Protein AF-A0A5J4T9M2-F1 (afdb_monomer_lite)

Structure (mmCIF, N/CA/C/O backbone):
data_AF-A0A5J4T9M2-F1
#
_entry.id   AF-A0A5J4T9M2-F1
#
loop_
_atom_site.group_PDB
_atom_site.id
_atom_site.type_symbol
_atom_site.label_atom_id
_atom_site.label_alt_id
_atom_site.label_comp_id
_atom_site.label_asym_id
_atom_site.label_entity_id
_atom_site.label_seq_id
_atom_site.pdbx_PDB_ins_code
_atom_site.Cartn_x
_atom_site.Cartn_y
_atom_site.Cartn_z
_atom_site.occupancy
_atom_site.B_iso_or_equiv
_atom_site.auth_seq_id
_atom_site.auth_comp_id
_atom_site.auth_asym_id
_atom_site.auth_atom_id
_atom_site.pdbx_PDB_model_num
ATOM 1 N N . MET A 1 1 ? 0.177 -10.899 11.273 1.00 76.19 1 MET A N 1
ATOM 2 C CA . MET A 1 1 ? -1.171 -10.562 10.767 1.00 76.19 1 MET A CA 1
ATOM 3 C C . MET A 1 1 ? -1.788 -11.840 10.230 1.00 76.19 1 MET A C 1
ATOM 5 O O . MET A 1 1 ? -1.087 -12.544 9.519 1.00 76.19 1 MET A O 1
ATOM 9 N N . ASN A 1 2 ? -3.030 -12.164 10.594 1.00 79.25 2 ASN A N 1
ATOM 10 C CA . ASN A 1 2 ? -3.758 -13.294 10.009 1.00 79.25 2 ASN A CA 1
ATOM 11 C C . ASN A 1 2 ? -4.946 -12.730 9.223 1.00 79.25 2 ASN A C 1
ATOM 13 O O . ASN A 1 2 ? -6.031 -12.558 9.770 1.00 79.25 2 ASN A O 1
ATOM 17 N N . LEU A 1 3 ? -4.679 -12.315 7.987 1.00 84.44 3 LEU A N 1
ATOM 18 C CA . LEU A 1 3 ? -5.635 -11.656 7.102 1.00 84.44 3 LEU A CA 1
ATOM 19 C C . LEU A 1 3 ? -5.671 -12.402 5.771 1.00 84.44 3 LEU A C 1
ATOM 21 O O . LEU A 1 3 ? -4.636 -12.875 5.309 1.00 84.44 3 LEU A O 1
ATOM 25 N N . ASN A 1 4 ? -6.849 -12.457 5.153 1.00 92.38 4 ASN A N 1
ATOM 26 C CA . ASN A 1 4 ? -7.067 -13.092 3.856 1.00 92.38 4 ASN A CA 1
ATOM 27 C C . ASN A 1 4 ? -7.465 -12.015 2.839 1.00 92.38 4 ASN A C 1
ATOM 29 O O . ASN A 1 4 ? -8.663 -11.768 2.668 1.00 92.38 4 ASN A O 1
ATOM 33 N N . PRO A 1 5 ? -6.496 -11.318 2.214 1.00 95.44 5 PRO A N 1
ATOM 34 C CA . PRO A 1 5 ? -6.818 -10.331 1.201 1.00 95.44 5 PRO A CA 1
ATOM 35 C C . PRO A 1 5 ? -7.506 -11.011 0.013 1.00 95.44 5 PRO A C 1
ATOM 37 O O . PRO A 1 5 ? -7.192 -12.138 -0.367 1.00 95.44 5 PRO A O 1
ATOM 40 N N . THR A 1 6 ? -8.485 -10.319 -0.548 1.00 96.75 6 THR A N 1
ATOM 41 C CA . THR A 1 6 ? -9.438 -10.867 -1.531 1.00 96.75 6 THR A CA 1
ATOM 42 C C . THR A 1 6 ? -9.183 -10.350 -2.941 1.00 96.75 6 THR A C 1
ATOM 44 O O . THR A 1 6 ? -9.607 -10.975 -3.916 1.00 96.75 6 THR A O 1
ATOM 47 N N . ILE A 1 7 ? -8.452 -9.239 -3.055 1.00 96.62 7 ILE A N 1
ATOM 48 C CA . ILE A 1 7 ? -8.118 -8.591 -4.318 1.00 96.62 7 ILE A CA 1
ATOM 49 C C . ILE A 1 7 ? -6.778 -7.857 -4.233 1.00 96.62 7 ILE A C 1
ATOM 51 O O . ILE A 1 7 ? -6.467 -7.254 -3.208 1.00 96.62 7 ILE A O 1
ATOM 55 N N . ASP A 1 8 ? -5.996 -7.891 -5.308 1.00 96.69 8 ASP A N 1
ATOM 56 C CA . ASP A 1 8 ? -4.770 -7.102 -5.470 1.00 96.69 8 ASP A CA 1
ATOM 57 C C . ASP A 1 8 ? -5.042 -5.888 -6.374 1.00 96.69 8 ASP A C 1
ATOM 59 O O . ASP A 1 8 ? -5.408 -6.034 -7.538 1.00 96.69 8 ASP A O 1
ATOM 63 N N . LEU A 1 9 ? -4.941 -4.673 -5.834 1.00 96.19 9 LEU A N 1
ATOM 64 C CA . LEU A 1 9 ? -5.439 -3.475 -6.524 1.00 96.19 9 LEU A CA 1
ATOM 65 C C . LEU A 1 9 ? -4.431 -2.809 -7.469 1.00 96.19 9 LEU A C 1
ATOM 67 O O . LEU A 1 9 ? -4.826 -1.971 -8.280 1.00 96.19 9 LEU A O 1
ATOM 71 N N . PHE A 1 10 ? -3.143 -3.131 -7.358 1.00 94.56 10 PHE A N 1
ATOM 72 C CA . PHE A 1 10 ? -2.080 -2.432 -8.088 1.00 94.56 10 PHE A CA 1
ATOM 73 C C . PHE A 1 10 ? -1.117 -3.417 -8.753 1.00 94.56 10 PHE A C 1
ATOM 75 O O . PHE A 1 10 ? 0.100 -3.321 -8.586 1.00 94.56 10 PHE A O 1
ATOM 82 N N . SER A 1 11 ? -1.656 -4.345 -9.544 1.00 92.94 11 SER A N 1
ATOM 83 C CA . SER A 1 11 ? -0.852 -5.360 -10.227 1.00 92.94 11 SER A CA 1
ATOM 84 C C . SER A 1 11 ? -1.245 -5.576 -11.688 1.00 92.94 11 SER A C 1
ATOM 86 O O . SER A 1 11 ? -2.061 -4.870 -12.281 1.00 92.94 11 SER A O 1
ATOM 88 N N . GLN A 1 12 ? -0.538 -6.491 -12.332 1.00 90.25 12 GLN A N 1
ATOM 89 C CA . GLN A 1 12 ? -0.718 -6.934 -13.703 1.00 90.25 12 GLN A CA 1
ATOM 90 C C . GLN A 1 12 ? -0.730 -8.465 -13.713 1.00 90.25 12 GLN A C 1
ATOM 92 O O . GLN A 1 12 ? -0.290 -9.106 -12.766 1.00 90.25 12 GLN A O 1
ATOM 97 N N . HIS A 1 13 ? -1.151 -9.057 -14.829 1.00 89.69 13 HIS A N 1
ATOM 98 C CA . HIS A 1 13 ? -1.314 -10.509 -14.982 1.00 89.69 13 HIS A CA 1
ATOM 99 C C . HIS A 1 13 ? -0.073 -11.374 -14.697 1.00 89.69 13 HIS A C 1
ATOM 101 O O . HIS A 1 13 ? -0.188 -12.590 -14.605 1.00 89.69 13 HIS A O 1
ATOM 107 N N . PHE A 1 14 ? 1.122 -10.780 -14.652 1.00 87.69 14 PHE A N 1
ATOM 108 C CA . PHE A 1 14 ? 2.383 -11.489 -14.427 1.00 87.69 14 PHE A CA 1
ATOM 109 C C . PHE A 1 14 ? 2.984 -11.241 -13.038 1.00 87.69 14 PHE A C 1
ATOM 111 O O . PHE A 1 14 ? 4.002 -11.844 -12.708 1.00 87.69 14 PHE A O 1
ATOM 118 N N . ASN A 1 15 ? 2.419 -10.327 -12.244 1.00 89.50 15 ASN A N 1
ATOM 119 C CA . ASN A 1 15 ? 2.914 -10.000 -10.903 1.00 89.50 15 ASN A CA 1
ATOM 120 C C . ASN A 1 15 ? 1.797 -9.873 -9.857 1.00 89.50 15 ASN A C 1
ATOM 122 O O . ASN A 1 15 ? 2.048 -9.375 -8.761 1.00 89.50 15 ASN A O 1
ATOM 126 N N . ASN A 1 16 ? 0.578 -10.296 -10.191 1.00 91.06 16 ASN A N 1
ATOM 127 C CA . ASN A 1 16 ? -0.533 -10.336 -9.256 1.00 91.06 16 ASN A CA 1
ATOM 128 C C . ASN A 1 16 ? -0.278 -11.394 -8.180 1.00 91.06 16 ASN A C 1
ATOM 130 O O . ASN A 1 16 ? 0.065 -12.538 -8.475 1.00 91.06 16 ASN A O 1
ATOM 134 N N . LEU A 1 17 ? -0.483 -11.015 -6.920 1.00 91.12 17 LEU A N 1
ATOM 135 C CA . LEU A 1 17 ? -0.355 -11.947 -5.793 1.00 91.12 17 LEU A CA 1
ATOM 136 C C . LEU A 1 17 ? -1.650 -12.717 -5.516 1.00 91.12 17 LEU A C 1
ATOM 138 O O . LEU A 1 17 ? -1.647 -13.697 -4.774 1.00 91.12 17 LEU A O 1
ATOM 142 N N . LEU A 1 18 ? -2.761 -12.270 -6.105 1.00 94.94 18 LEU A N 1
ATOM 143 C CA . LEU A 1 18 ? -4.090 -12.834 -5.910 1.00 94.94 18 LEU A CA 1
ATOM 144 C C . LEU A 1 18 ? -4.757 -13.127 -7.259 1.00 94.94 18 LEU A C 1
ATOM 146 O O . LEU A 1 18 ? -4.517 -12.401 -8.227 1.00 94.94 18 LEU A O 1
ATOM 150 N N . PRO A 1 19 ? -5.633 -14.148 -7.345 1.00 94.38 19 PRO A N 1
ATOM 151 C CA . PRO A 1 19 ? -6.349 -14.460 -8.584 1.00 94.38 19 PRO A CA 1
ATOM 152 C C . PRO A 1 19 ? -7.231 -13.310 -9.085 1.00 94.38 19 PRO A C 1
ATOM 154 O O . PRO A 1 19 ? -7.403 -13.142 -10.288 1.00 94.38 19 PRO A O 1
ATOM 157 N N . ARG A 1 20 ? -7.794 -12.518 -8.163 1.00 95.88 20 ARG A N 1
ATOM 158 C CA . ARG A 1 20 ? -8.547 -11.298 -8.472 1.00 95.88 20 ARG A CA 1
ATOM 159 C C . ARG A 1 20 ? -7.613 -10.108 -8.345 1.00 95.88 20 ARG A C 1
ATOM 161 O O . ARG A 1 20 ? -7.045 -9.888 -7.275 1.00 95.88 20 ARG A O 1
ATOM 168 N N . PHE A 1 21 ? -7.498 -9.321 -9.406 1.00 96.62 21 PHE A N 1
ATOM 169 C CA . PHE A 1 21 ? -6.676 -8.121 -9.385 1.00 96.62 21 PHE A CA 1
ATOM 170 C C . PHE A 1 21 ? -7.199 -7.023 -10.311 1.00 96.62 21 PHE A C 1
ATOM 172 O O . PHE A 1 21 ? -7.951 -7.288 -11.252 1.00 96.62 21 PHE A O 1
ATOM 179 N N . MET A 1 22 ? -6.792 -5.789 -10.029 1.00 95.81 22 MET A N 1
ATOM 180 C CA . MET A 1 22 ? -6.982 -4.625 -10.891 1.00 95.81 22 MET A CA 1
ATOM 181 C C . MET A 1 22 ? -5.634 -4.130 -11.404 1.00 95.81 22 MET A C 1
ATOM 183 O O . MET A 1 22 ? -4.613 -4.256 -10.726 1.00 95.81 22 MET A O 1
ATOM 187 N N . SER A 1 23 ? -5.647 -3.523 -12.587 1.00 93.00 23 SER A N 1
ATOM 188 C CA . SER A 1 23 ? -4.445 -2.997 -13.228 1.00 93.00 23 SER A CA 1
ATOM 189 C C . SER A 1 23 ? -4.557 -1.513 -13.567 1.00 93.00 23 SER A C 1
ATOM 191 O O . SER A 1 23 ? -5.633 -0.919 -13.614 1.00 93.00 23 SER A O 1
ATOM 193 N N . THR A 1 24 ? -3.419 -0.873 -13.825 1.00 86.19 24 THR A N 1
ATOM 194 C CA . THR A 1 24 ? -3.381 0.519 -14.310 1.00 86.19 24 THR A CA 1
ATOM 195 C C . THR A 1 24 ? -3.641 0.629 -15.812 1.00 86.19 24 THR A C 1
ATOM 197 O O . THR A 1 24 ? -4.053 1.680 -16.291 1.00 86.19 24 THR A O 1
ATOM 200 N N . ILE A 1 25 ? -3.402 -0.449 -16.560 1.00 84.75 25 ILE A N 1
ATOM 201 C CA . ILE A 1 25 ? -3.596 -0.532 -18.009 1.00 84.75 25 ILE A CA 1
ATOM 202 C C . ILE A 1 25 ? -4.361 -1.803 -18.356 1.00 84.75 25 ILE A C 1
ATOM 204 O O . ILE A 1 25 ? -4.162 -2.833 -17.710 1.00 84.75 25 ILE A O 1
ATOM 208 N N . ARG A 1 26 ? -5.194 -1.742 -19.402 1.00 88.94 26 ARG A N 1
ATOM 209 C CA . ARG A 1 26 ? -5.886 -2.932 -19.910 1.00 88.94 26 ARG A CA 1
ATOM 210 C C . ARG A 1 26 ? -4.874 -4.003 -20.316 1.00 88.94 26 ARG A C 1
ATOM 212 O O . ARG A 1 26 ? -3.873 -3.699 -20.968 1.00 88.94 26 ARG A O 1
ATOM 219 N N . GLY A 1 27 ? -5.156 -5.233 -19.929 1.00 86.19 27 GLY A N 1
ATOM 220 C CA . GLY A 1 27 ? -4.336 -6.409 -20.142 1.00 86.19 27 GLY A CA 1
ATOM 221 C C . GLY A 1 27 ? -5.207 -7.652 -20.285 1.00 86.19 27 GLY A C 1
ATOM 222 O O . GLY A 1 27 ? -6.169 -7.664 -21.053 1.00 86.19 27 GLY A O 1
ATOM 223 N N . LEU A 1 28 ? -4.811 -8.718 -19.590 1.00 87.50 28 LEU A N 1
ATOM 224 C CA . LEU A 1 28 ? -5.512 -9.992 -19.570 1.00 87.50 28 LEU A CA 1
ATOM 225 C C . LEU A 1 28 ? -5.801 -10.380 -18.120 1.00 87.50 28 LEU A C 1
ATOM 227 O O . LEU A 1 28 ? -4.879 -10.484 -17.317 1.00 87.50 28 LEU A O 1
ATOM 231 N N . GLY A 1 29 ? -7.061 -10.674 -17.810 1.00 90.75 29 GLY A N 1
ATOM 232 C CA . GLY A 1 29 ? -7.457 -11.248 -16.523 1.00 90.75 29 GLY A CA 1
ATOM 233 C C . GLY A 1 29 ? -7.703 -10.243 -15.396 1.00 90.75 29 GLY A C 1
ATOM 234 O O . GLY A 1 29 ? -8.206 -10.658 -14.354 1.00 90.75 29 GLY A O 1
ATOM 235 N N . GLU A 1 30 ? -7.424 -8.947 -15.584 1.00 94.75 30 GLU A N 1
ATOM 236 C CA . GLU A 1 30 ? -7.845 -7.942 -14.609 1.00 94.75 30 GLU A CA 1
ATOM 237 C C . GLU A 1 30 ? -9.376 -7.871 -14.526 1.00 94.75 30 GLU A C 1
ATOM 239 O O . GLU A 1 30 ? -10.080 -7.942 -15.536 1.00 94.75 30 GLU A O 1
ATOM 244 N N . ILE A 1 31 ? -9.910 -7.699 -13.316 1.00 95.44 31 ILE A N 1
ATOM 245 C CA . ILE A 1 31 ? -11.360 -7.544 -13.131 1.00 95.44 31 ILE A CA 1
ATOM 246 C C . ILE A 1 31 ? -11.826 -6.124 -13.473 1.00 95.44 31 ILE A C 1
ATOM 248 O O . ILE A 1 31 ? -12.995 -5.906 -13.786 1.00 95.44 31 ILE A O 1
ATOM 252 N N . ALA A 1 32 ? -10.912 -5.157 -13.376 1.00 94.69 32 ALA A N 1
ATOM 253 C CA . ALA A 1 32 ? -11.118 -3.758 -13.702 1.00 94.69 32 ALA A CA 1
ATOM 254 C C . ALA A 1 32 ? -9.768 -3.060 -13.910 1.00 94.69 32 ALA A C 1
ATOM 256 O O . ALA A 1 32 ? -8.719 -3.548 -13.483 1.00 94.69 32 ALA A O 1
ATOM 257 N N . ILE A 1 33 ? -9.824 -1.882 -14.526 1.00 95.06 33 ILE A N 1
ATOM 258 C CA . ILE A 1 33 ? -8.690 -0.967 -14.639 1.00 95.06 33 ILE A CA 1
ATOM 259 C C . ILE A 1 33 ? -8.893 0.249 -13.739 1.00 95.06 33 ILE A C 1
ATOM 261 O O . ILE A 1 33 ? -10.028 0.588 -13.399 1.00 95.06 33 ILE A O 1
ATOM 265 N N . ASP A 1 34 ? -7.794 0.932 -13.432 1.00 93.25 34 ASP A N 1
ATOM 266 C CA . ASP A 1 34 ? -7.779 2.193 -12.690 1.00 93.25 34 ASP A CA 1
ATOM 267 C C . ASP A 1 34 ? -8.437 2.064 -11.310 1.00 93.25 34 ASP A C 1
ATOM 269 O O . ASP A 1 34 ? -9.530 2.569 -11.048 1.00 93.25 34 ASP A O 1
ATOM 273 N N . ALA A 1 35 ? -7.750 1.346 -10.417 1.00 94.94 35 ALA A N 1
ATOM 274 C CA . ALA A 1 35 ? -8.268 1.007 -9.098 1.00 94.94 35 ALA A CA 1
ATOM 275 C C . ALA A 1 35 ? -8.754 2.225 -8.298 1.00 94.94 35 ALA A C 1
ATOM 277 O O . ALA A 1 35 ? -9.739 2.108 -7.576 1.00 94.94 35 ALA A O 1
ATOM 278 N N . LEU A 1 36 ? -8.133 3.402 -8.437 1.00 95.31 36 LEU A N 1
ATOM 279 C CA . LEU A 1 36 ? -8.551 4.605 -7.704 1.00 95.31 36 LEU A CA 1
ATOM 280 C C . LEU A 1 36 ? -9.955 5.091 -8.105 1.00 95.31 36 LEU A C 1
ATOM 282 O O . LEU A 1 36 ? -10.664 5.650 -7.265 1.00 95.31 36 LEU A O 1
ATOM 286 N N . ASN A 1 37 ? -10.376 4.820 -9.342 1.00 94.75 37 ASN A N 1
ATOM 287 C CA . ASN A 1 37 ? -11.709 5.139 -9.854 1.00 94.75 37 ASN A CA 1
ATOM 288 C C . ASN A 1 37 ? -12.736 4.013 -9.648 1.00 94.75 37 ASN A C 1
ATOM 290 O O . ASN A 1 37 ? -13.922 4.212 -9.909 1.00 94.75 37 ASN A O 1
ATOM 294 N N . GLN A 1 38 ? -12.317 2.848 -9.146 1.00 95.00 38 GLN A N 1
ATOM 295 C CA . GLN A 1 38 ? -13.224 1.756 -8.790 1.00 95.00 38 GLN A CA 1
ATOM 296 C C . GLN A 1 38 ? -13.676 1.864 -7.334 1.00 95.00 38 GLN A C 1
ATOM 298 O O . GLN A 1 38 ? -12.978 2.417 -6.490 1.00 95.00 38 GLN A O 1
ATOM 303 N N . THR A 1 39 ? -14.847 1.318 -7.017 1.00 92.25 39 THR A N 1
ATOM 304 C CA . THR A 1 39 ? -15.293 1.159 -5.623 1.00 92.25 39 THR A CA 1
ATOM 305 C C . THR A 1 39 ? -14.585 -0.033 -4.980 1.00 92.25 39 THR A C 1
ATOM 307 O O . THR A 1 39 ? -14.490 -1.089 -5.606 1.00 92.25 39 THR A O 1
ATOM 310 N N . TRP A 1 40 ? -14.128 0.10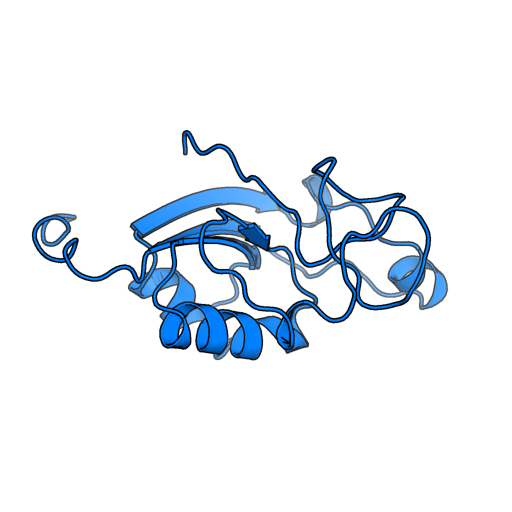5 -3.733 1.00 92.31 40 TRP A N 1
ATOM 311 C CA . TRP A 1 40 ? -13.415 -0.960 -3.004 1.00 92.31 40 TRP A CA 1
ATOM 312 C C . TRP A 1 40 ? -14.267 -1.628 -1.912 1.00 92.31 40 TRP A C 1
ATOM 314 O O . TRP A 1 40 ? -13.789 -2.464 -1.145 1.00 92.31 40 TRP A O 1
ATOM 324 N N . LYS A 1 41 ? -15.553 -1.274 -1.831 1.00 83.56 41 LYS A N 1
ATOM 325 C CA . LYS A 1 41 ? -16.489 -1.787 -0.823 1.00 83.56 41 LYS A CA 1
ATOM 326 C C . LYS A 1 41 ? -16.570 -3.317 -0.823 1.00 83.56 41 LYS A C 1
ATOM 328 O O . LYS A 1 41 ? -16.702 -3.940 -1.870 1.00 83.56 41 LYS A O 1
ATOM 333 N N . ARG A 1 42 ? -16.650 -3.884 0.389 1.00 84.62 42 ARG A N 1
ATOM 334 C CA . ARG A 1 42 ? -16.813 -5.327 0.686 1.00 84.62 42 ARG A CA 1
ATOM 335 C C . ARG A 1 42 ? -15.609 -6.205 0.330 1.00 84.62 42 ARG A C 1
ATOM 337 O O . ARG A 1 42 ? -15.707 -7.416 0.490 1.00 84.62 42 ARG A O 1
ATOM 344 N N . GLU A 1 43 ? -14.503 -5.614 -0.099 1.00 90.38 43 GLU A N 1
ATOM 345 C CA . GLU A 1 43 ? -13.234 -6.308 -0.299 1.00 90.38 43 GLU A CA 1
ATOM 346 C C . GLU A 1 43 ? -12.287 -6.005 0.875 1.00 90.38 43 GLU A C 1
ATOM 348 O O . GLU A 1 43 ? -12.405 -4.974 1.542 1.00 90.38 43 GLU A O 1
ATOM 353 N N . LEU A 1 44 ? -11.323 -6.897 1.096 1.00 95.25 44 LEU A N 1
ATOM 354 C CA . LEU A 1 44 ? -10.110 -6.627 1.869 1.00 95.25 44 LEU A CA 1
ATOM 355 C C . LEU A 1 44 ? -8.944 -6.568 0.873 1.00 95.25 44 LEU A C 1
ATOM 357 O O . LEU A 1 44 ? -8.408 -7.619 0.506 1.00 95.25 44 LEU A O 1
ATOM 361 N N . PRO A 1 45 ? -8.586 -5.379 0.370 1.00 96.62 45 PRO A N 1
ATOM 362 C CA . PRO A 1 45 ? -7.595 -5.257 -0.679 1.00 96.62 45 PRO A CA 1
ATOM 363 C C . PRO A 1 45 ? -6.168 -5.384 -0.149 1.00 96.62 45 PRO A C 1
ATOM 365 O O . PRO A 1 45 ? -5.813 -4.830 0.894 1.00 96.62 45 PRO A O 1
ATOM 368 N N . TRP A 1 46 ? -5.341 -6.058 -0.942 1.00 97.19 46 TRP A N 1
ATOM 369 C CA . TRP A 1 46 ? -3.893 -5.935 -0.931 1.00 97.19 46 TRP A CA 1
ATOM 370 C C . TRP A 1 46 ? -3.484 -4.764 -1.829 1.00 97.19 46 TRP A C 1
ATOM 372 O O . TRP A 1 46 ? -3.828 -4.718 -3.014 1.00 97.19 46 TRP A O 1
ATOM 382 N N . ILE A 1 47 ? -2.766 -3.796 -1.264 1.00 97.06 47 ILE A N 1
ATOM 383 C CA . ILE A 1 47 ? -2.420 -2.543 -1.930 1.00 97.06 47 ILE A CA 1
ATOM 384 C C . ILE A 1 47 ? -0.911 -2.336 -1.866 1.00 97.06 47 ILE A C 1
ATOM 386 O O . ILE A 1 47 ? -0.372 -1.944 -0.836 1.00 97.06 47 ILE A O 1
ATOM 390 N N . HIS A 1 48 ? -0.230 -2.535 -2.991 1.00 95.81 48 HIS A N 1
ATOM 391 C CA . HIS A 1 48 ? 1.170 -2.148 -3.171 1.00 95.81 48 HIS A CA 1
ATOM 392 C C . HIS A 1 48 ? 1.268 -1.116 -4.307 1.00 95.81 48 HIS A C 1
ATOM 394 O O . HIS A 1 48 ? 1.596 -1.460 -5.444 1.00 95.81 48 HIS A O 1
ATOM 400 N N . PRO A 1 49 ? 0.895 0.150 -4.049 1.00 95.12 49 PRO A N 1
ATOM 401 C CA . PRO A 1 49 ? 0.753 1.134 -5.103 1.00 95.12 49 PRO A CA 1
ATOM 402 C C . PRO A 1 49 ? 2.124 1.679 -5.523 1.00 95.12 49 PRO A C 1
ATOM 404 O O . PRO A 1 49 ? 3.059 1.727 -4.717 1.00 95.12 49 PRO A O 1
ATOM 407 N N . PRO A 1 50 ? 2.251 2.205 -6.752 1.00 92.50 50 PRO A N 1
ATOM 408 C CA . PRO A 1 50 ? 3.334 3.124 -7.072 1.00 92.50 50 PRO A CA 1
ATOM 409 C C . PRO A 1 50 ? 3.413 4.237 -6.019 1.00 92.50 50 PRO A C 1
ATOM 411 O O . PRO A 1 50 ? 2.401 4.862 -5.707 1.00 92.50 50 PRO A O 1
ATOM 414 N N . ILE A 1 51 ? 4.613 4.515 -5.501 1.00 93.12 51 ILE A N 1
ATOM 415 C CA . ILE A 1 51 ? 4.830 5.458 -4.385 1.00 93.12 51 ILE A CA 1
ATOM 416 C C . ILE A 1 51 ? 4.120 6.816 -4.572 1.00 93.12 51 ILE A C 1
ATOM 418 O O . ILE A 1 51 ? 3.499 7.277 -3.614 1.00 93.12 51 ILE A O 1
ATOM 422 N N . PRO A 1 52 ? 4.120 7.451 -5.766 1.00 93.38 52 PRO A N 1
ATOM 423 C CA . PRO A 1 52 ? 3.410 8.718 -5.965 1.00 93.38 52 PRO A CA 1
ATOM 424 C C . PRO A 1 52 ? 1.888 8.652 -5.748 1.00 93.38 52 PRO A C 1
ATOM 426 O O . PRO A 1 52 ? 1.268 9.682 -5.505 1.00 93.38 52 PRO A O 1
ATOM 429 N N . LEU A 1 53 ? 1.278 7.465 -5.833 1.00 95.62 53 LEU A N 1
ATOM 430 C CA . LEU A 1 53 ? -0.163 7.261 -5.647 1.00 95.62 53 LEU A CA 1
ATOM 431 C C . LEU A 1 53 ? -0.546 6.962 -4.195 1.00 95.62 53 LEU A C 1
ATOM 433 O O . LEU A 1 53 ? -1.732 6.972 -3.870 1.00 95.62 53 LEU A O 1
ATOM 437 N N . LEU A 1 54 ? 0.426 6.724 -3.313 1.00 96.81 54 LEU A N 1
ATOM 438 C CA . LEU A 1 54 ? 0.175 6.347 -1.924 1.00 96.81 54 LEU A CA 1
ATOM 439 C C . LEU A 1 54 ? -0.706 7.369 -1.163 1.00 96.81 54 LEU A C 1
ATOM 441 O O . LEU A 1 54 ? -1.651 6.934 -0.507 1.00 96.81 54 LEU A O 1
ATOM 445 N N . PRO A 1 55 ? -0.534 8.703 -1.311 1.00 96.94 55 PRO A N 1
ATOM 446 C CA . PRO A 1 55 ? -1.454 9.672 -0.703 1.00 96.94 55 PRO A CA 1
ATOM 447 C C . PRO A 1 55 ? -2.901 9.565 -1.215 1.00 96.94 55 PRO A C 1
ATOM 449 O O . PRO A 1 55 ? -3.847 9.722 -0.446 1.00 96.94 55 PRO A O 1
ATOM 452 N N . ALA A 1 56 ? -3.093 9.278 -2.508 1.00 97.12 56 ALA A N 1
ATOM 453 C CA . ALA A 1 56 ? -4.426 9.111 -3.090 1.00 97.12 56 ALA A CA 1
ATOM 454 C C . ALA A 1 56 ? -5.105 7.828 -2.587 1.00 97.12 56 ALA A C 1
ATOM 456 O O . ALA A 1 56 ? -6.303 7.835 -2.306 1.00 97.12 56 ALA A O 1
ATOM 457 N N . VAL A 1 57 ? -4.332 6.751 -2.414 1.00 97.19 57 VAL A N 1
ATOM 458 C CA . VAL A 1 57 ? -4.798 5.501 -1.799 1.00 97.19 57 VAL A CA 1
ATOM 459 C C . VAL A 1 57 ? -5.273 5.741 -0.367 1.00 97.19 57 VAL A C 1
ATOM 461 O O . VAL A 1 57 ? -6.384 5.341 -0.025 1.00 97.19 57 VAL A O 1
ATOM 464 N N . LEU A 1 58 ? -4.472 6.423 0.456 1.00 96.88 58 LEU A N 1
ATOM 465 C CA . LEU A 1 58 ? -4.826 6.718 1.848 1.00 96.88 58 LEU A CA 1
ATOM 466 C C . LEU A 1 58 ? -6.093 7.568 1.949 1.00 96.88 58 LEU A C 1
ATOM 468 O O . LEU A 1 58 ? -7.024 7.217 2.676 1.00 96.88 58 LEU A O 1
ATOM 472 N N . LYS A 1 59 ? -6.175 8.626 1.130 1.00 96.25 59 LYS A N 1
ATOM 473 C CA . LYS A 1 59 ? -7.383 9.445 1.005 1.00 96.25 59 LYS A CA 1
ATOM 474 C C . LYS A 1 59 ? -8.611 8.586 0.694 1.00 96.25 59 LYS A C 1
ATOM 476 O O . LYS A 1 59 ? -9.626 8.729 1.369 1.00 96.25 59 LYS A O 1
ATOM 481 N N . LYS A 1 60 ? -8.508 7.676 -0.276 1.00 96.06 60 LYS A N 1
ATOM 482 C CA . LYS A 1 60 ? -9.619 6.811 -0.681 1.00 96.06 60 LYS A CA 1
ATOM 483 C C . LYS A 1 60 ? -10.044 5.836 0.419 1.00 96.06 60 LYS A C 1
ATOM 485 O O . LYS A 1 60 ? -11.236 5.683 0.650 1.00 96.06 60 LYS A O 1
ATOM 490 N N . ILE A 1 61 ? -9.100 5.232 1.146 1.00 95.31 61 ILE A N 1
ATOM 491 C CA . ILE A 1 61 ? -9.407 4.336 2.280 1.00 95.31 61 ILE A CA 1
ATOM 492 C C . ILE A 1 61 ? -10.170 5.081 3.378 1.00 95.31 61 ILE A C 1
ATOM 494 O O . ILE A 1 61 ? -11.125 4.544 3.941 1.00 95.31 61 ILE A O 1
ATOM 498 N N . ARG A 1 62 ? -9.766 6.324 3.662 1.00 93.44 62 ARG A N 1
ATOM 499 C CA . ARG A 1 62 ? -10.451 7.200 4.617 1.00 93.44 62 ARG A CA 1
ATOM 500 C C . ARG A 1 62 ? -11.855 7.574 4.141 1.00 93.44 62 ARG A C 1
ATOM 502 O O . ARG A 1 62 ? -12.795 7.469 4.921 1.00 93.44 62 ARG A O 1
ATOM 509 N N . GLU A 1 63 ? -12.002 7.982 2.883 1.00 93.94 63 GLU A N 1
ATOM 510 C CA . GLU A 1 63 ? -13.290 8.388 2.300 1.00 93.94 63 GLU A CA 1
ATOM 511 C C . GLU A 1 63 ? -14.279 7.220 2.162 1.00 93.94 63 GLU A C 1
ATOM 513 O O . GLU A 1 63 ? -15.473 7.402 2.390 1.00 93.94 63 GLU A O 1
ATOM 518 N N . GLU A 1 64 ? -13.801 6.016 1.840 1.00 94.12 64 GLU A N 1
ATOM 519 C CA . GLU A 1 64 ? -14.637 4.811 1.743 1.00 94.12 64 GLU A CA 1
ATOM 520 C C . GLU A 1 64 ? -14.813 4.068 3.078 1.00 94.12 64 GLU A C 1
ATOM 522 O O . GLU A 1 64 ? -15.545 3.079 3.118 1.00 94.12 64 GLU A O 1
ATOM 527 N N . GLN A 1 65 ? -14.184 4.547 4.162 1.00 92.81 65 GLN A N 1
ATOM 528 C CA . GLN A 1 65 ? -14.278 3.988 5.518 1.00 92.81 65 GLN A CA 1
ATOM 529 C C . GLN A 1 65 ? -14.070 2.468 5.562 1.00 92.81 65 GLN A C 1
ATOM 531 O O . GLN A 1 65 ? -14.874 1.716 6.119 1.00 92.81 65 GLN A O 1
ATOM 536 N N . MET A 1 66 ? -12.993 2.001 4.932 1.00 91.94 66 MET A N 1
ATOM 537 C CA . MET A 1 66 ? -12.758 0.575 4.726 1.00 91.94 66 MET A CA 1
ATOM 538 C C . MET A 1 66 ? -11.528 0.035 5.458 1.00 91.94 66 MET A C 1
ATOM 540 O O . MET A 1 66 ? -10.699 0.782 5.976 1.00 91.94 66 MET A O 1
ATOM 544 N N . GLU A 1 67 ? -11.416 -1.290 5.476 1.00 93.88 67 GLU A N 1
ATOM 545 C CA . GLU A 1 67 ? -10.223 -2.000 5.927 1.00 93.88 67 GLU A CA 1
ATOM 546 C C . GLU A 1 67 ? -9.352 -2.357 4.720 1.00 93.88 67 GLU A C 1
ATOM 548 O O . GLU A 1 67 ? -9.872 -2.846 3.720 1.00 93.88 67 GLU A O 1
ATOM 553 N N . ALA A 1 68 ? -8.044 -2.118 4.791 1.00 95.75 68 ALA A N 1
ATOM 554 C CA . ALA A 1 68 ? -7.115 -2.362 3.691 1.00 95.75 68 ALA A CA 1
ATOM 555 C C . ALA A 1 68 ? -5.715 -2.740 4.188 1.00 95.75 68 ALA A C 1
ATOM 557 O O . ALA A 1 68 ? -5.240 -2.225 5.203 1.00 95.75 68 ALA A O 1
ATOM 558 N N . MET A 1 69 ? -5.030 -3.602 3.435 1.00 97.06 69 MET A N 1
ATOM 559 C CA . MET A 1 69 ? -3.620 -3.923 3.649 1.00 97.06 69 MET A CA 1
ATOM 560 C C . MET A 1 69 ? -2.762 -3.101 2.692 1.00 97.06 69 MET A C 1
ATOM 562 O O . MET A 1 69 ? -2.859 -3.270 1.479 1.00 97.06 69 MET A O 1
ATOM 566 N N . ILE A 1 70 ? -1.906 -2.234 3.227 1.00 97.44 70 ILE A N 1
ATOM 567 C CA . ILE A 1 70 ? -1.012 -1.387 2.435 1.00 97.44 70 ILE A CA 1
ATOM 568 C C . ILE A 1 70 ? 0.432 -1.830 2.627 1.00 97.44 70 ILE A C 1
ATOM 570 O O . ILE A 1 70 ? 0.937 -1.861 3.748 1.00 97.44 70 ILE A O 1
ATOM 574 N N . ILE A 1 71 ? 1.118 -2.101 1.523 1.00 97.12 71 ILE A N 1
ATOM 575 C CA . ILE A 1 71 ? 2.564 -2.287 1.475 1.00 97.12 71 ILE A CA 1
ATOM 576 C C . ILE A 1 71 ? 3.202 -0.964 1.073 1.00 97.12 71 ILE A C 1
ATOM 578 O O . ILE A 1 71 ? 2.935 -0.435 -0.008 1.00 97.12 71 ILE A O 1
ATOM 582 N N . ALA A 1 72 ? 4.049 -0.428 1.943 1.00 97.38 72 ALA A N 1
ATOM 583 C CA . ALA A 1 72 ? 4.724 0.839 1.709 1.00 97.38 72 ALA A CA 1
ATOM 584 C C . ALA A 1 72 ? 6.128 0.846 2.329 1.00 97.38 72 ALA A C 1
ATOM 586 O O . ALA A 1 72 ? 6.387 0.130 3.305 1.00 97.38 72 ALA A O 1
ATOM 587 N N . PRO A 1 73 ? 7.054 1.656 1.788 1.00 97.31 73 PRO A N 1
ATOM 588 C CA . PRO A 1 73 ? 8.322 1.900 2.455 1.00 97.31 73 PRO A CA 1
ATOM 589 C C . PRO A 1 73 ? 8.110 2.604 3.803 1.00 97.31 73 PRO A C 1
ATOM 591 O O . PRO A 1 73 ? 7.123 3.300 4.010 1.00 97.31 73 PRO A O 1
ATOM 594 N N . LEU A 1 74 ? 9.051 2.455 4.730 1.00 95.50 74 LEU A N 1
ATOM 595 C CA . LEU A 1 74 ? 9.050 3.168 6.007 1.00 95.50 74 LEU A CA 1
ATOM 596 C C . LEU A 1 74 ? 9.952 4.407 5.902 1.00 95.50 74 LEU A C 1
ATOM 598 O O . LEU A 1 74 ? 11.126 4.357 6.270 1.00 95.50 74 LEU A O 1
ATOM 602 N N . TRP A 1 75 ? 9.427 5.506 5.348 1.00 96.50 75 TRP A N 1
ATOM 603 C CA . TRP A 1 75 ? 10.185 6.743 5.095 1.00 96.50 75 TRP A CA 1
ATOM 604 C C . TRP A 1 75 ? 9.663 7.927 5.924 1.00 96.50 75 TRP A C 1
ATOM 606 O O . TRP A 1 75 ? 8.761 8.620 5.460 1.00 96.50 75 TRP A O 1
ATOM 616 N N . PRO A 1 76 ? 10.262 8.232 7.094 1.00 94.88 76 PRO A N 1
ATOM 617 C CA . PRO A 1 76 ? 9.805 9.308 7.984 1.00 94.88 76 PRO A CA 1
ATOM 618 C C . PRO A 1 76 ? 9.683 10.695 7.344 1.00 94.88 76 PRO A C 1
ATOM 620 O O . PRO A 1 76 ? 8.881 11.509 7.781 1.00 94.88 76 PRO A O 1
ATOM 623 N N . GLY A 1 77 ? 10.470 10.974 6.301 1.00 94.75 77 GLY A N 1
ATOM 624 C CA . GLY A 1 77 ? 10.449 12.258 5.594 1.00 94.75 77 GLY A CA 1
ATOM 625 C C . GLY A 1 77 ? 9.325 12.418 4.565 1.00 94.75 77 GLY A C 1
ATOM 626 O O . GLY A 1 77 ? 9.303 13.426 3.864 1.00 94.75 77 GLY A O 1
ATOM 627 N N . GLN A 1 78 ? 8.436 11.435 4.403 1.00 95.75 78 GLN A N 1
ATOM 628 C CA . GLN A 1 78 ? 7.348 11.498 3.427 1.00 95.75 78 GLN A CA 1
ATOM 629 C C . GLN A 1 78 ? 6.027 11.920 4.060 1.00 95.75 78 GLN A C 1
ATOM 631 O O . GLN A 1 78 ? 5.690 11.501 5.162 1.00 95.75 78 GLN A O 1
ATOM 636 N N . ILE A 1 79 ? 5.226 12.676 3.306 1.00 93.94 79 ILE A N 1
ATOM 637 C CA . ILE A 1 79 ? 3.944 13.227 3.774 1.00 93.94 79 ILE A CA 1
ATOM 638 C C . ILE A 1 79 ? 2.942 12.162 4.243 1.00 93.94 79 ILE A C 1
ATOM 640 O O . ILE A 1 79 ? 2.135 12.426 5.123 1.00 93.94 79 ILE A O 1
ATOM 644 N N . TRP A 1 80 ? 3.000 10.956 3.673 1.00 95.38 80 TRP A N 1
ATOM 645 C CA . TRP A 1 80 ? 2.098 9.847 3.994 1.00 95.38 80 TRP A CA 1
ATOM 646 C C . TRP A 1 80 ? 2.554 9.033 5.213 1.00 95.38 80 TRP A C 1
ATOM 648 O O . TRP A 1 80 ? 1.812 8.177 5.691 1.00 95.38 80 TRP A O 1
ATOM 658 N N . TYR A 1 81 ? 3.777 9.254 5.707 1.00 96.12 81 TYR A N 1
ATOM 659 C CA . TYR A 1 81 ? 4.374 8.426 6.755 1.00 96.12 81 TYR A CA 1
ATOM 660 C C . TYR A 1 81 ? 3.585 8.495 8.057 1.00 96.12 81 TYR A C 1
ATOM 662 O O . TYR A 1 81 ? 3.240 7.462 8.626 1.00 96.12 81 TYR A O 1
ATOM 670 N N . THR A 1 82 ? 3.285 9.715 8.503 1.00 94.31 82 THR A N 1
ATOM 671 C CA . THR A 1 82 ? 2.575 9.948 9.761 1.00 94.31 82 THR A CA 1
ATOM 672 C C . THR A 1 82 ? 1.191 9.306 9.736 1.00 94.31 82 THR A C 1
ATOM 674 O O . THR A 1 82 ? 0.814 8.666 10.709 1.00 94.31 82 THR A O 1
ATOM 677 N N . GLU A 1 83 ? 0.472 9.398 8.612 1.00 94.31 83 GLU A N 1
ATOM 678 C CA . GLU A 1 83 ? -0.841 8.760 8.444 1.00 94.31 83 GLU A CA 1
ATOM 679 C C . GLU A 1 83 ? -0.736 7.228 8.521 1.00 94.31 83 GLU A C 1
ATOM 681 O O . GLU A 1 83 ? -1.487 6.597 9.260 1.00 94.31 83 GLU A O 1
ATOM 686 N N . LEU A 1 84 ? 0.243 6.611 7.845 1.00 95.25 84 LEU A N 1
ATOM 687 C CA . LEU A 1 84 ? 0.451 5.160 7.945 1.00 95.25 84 LEU A CA 1
ATOM 688 C C . LEU A 1 84 ? 0.785 4.708 9.368 1.00 95.25 84 LEU A C 1
ATOM 690 O O . LEU A 1 84 ? 0.228 3.723 9.845 1.00 95.25 84 LEU A O 1
ATOM 694 N N . VAL A 1 85 ? 1.714 5.384 10.045 1.00 94.75 85 VAL A N 1
ATOM 695 C CA . VAL A 1 85 ? 2.232 4.933 11.346 1.00 94.75 85 VAL A CA 1
ATOM 696 C C . VAL A 1 85 ? 1.266 5.228 12.487 1.00 94.75 85 VAL A C 1
ATOM 698 O O . VAL A 1 85 ? 1.110 4.382 13.366 1.00 94.75 85 VAL A O 1
ATOM 701 N N . ASN A 1 86 ? 0.602 6.381 12.474 1.00 92.50 86 ASN A N 1
ATOM 702 C CA . ASN A 1 86 ? -0.287 6.763 13.569 1.00 92.50 86 ASN A CA 1
ATOM 703 C C . ASN A 1 86 ? -1.670 6.142 13.434 1.00 92.50 86 ASN A C 1
ATOM 705 O O . ASN A 1 86 ? -2.357 5.969 14.435 1.00 92.50 86 ASN A O 1
ATOM 709 N N . GLU A 1 87 ? -2.092 5.835 12.208 1.00 92.56 87 GLU A N 1
ATOM 710 C CA . GLU A 1 87 ? -3.477 5.481 11.953 1.00 92.56 87 GLU A CA 1
ATOM 711 C C . GLU A 1 87 ? -3.675 4.042 11.448 1.00 92.56 87 GLU A C 1
ATOM 713 O O . GLU A 1 87 ? -4.769 3.713 10.978 1.00 92.56 87 GLU A O 1
ATOM 718 N N . ASN A 1 88 ? -2.647 3.188 11.529 1.00 95.00 88 ASN A N 1
ATOM 719 C CA . ASN A 1 88 ? -2.794 1.744 11.315 1.00 95.00 88 ASN A CA 1
ATOM 720 C C . ASN A 1 88 ? -3.344 1.051 12.571 1.00 95.00 88 ASN A C 1
ATOM 722 O O . ASN A 1 88 ? -3.023 1.421 13.696 1.00 95.00 88 ASN A O 1
ATOM 726 N N . ALA A 1 89 ? -4.120 -0.012 12.372 1.00 94.38 89 ALA A N 1
ATOM 727 C CA . ALA A 1 89 ? -4.552 -0.908 13.443 1.00 94.38 89 ALA A CA 1
ATOM 728 C C . ALA A 1 89 ? -3.465 -1.935 13.807 1.00 94.38 89 ALA A C 1
ATOM 730 O O . ALA A 1 89 ? -3.379 -2.407 14.941 1.00 94.38 89 ALA A O 1
ATOM 731 N N . GLN A 1 90 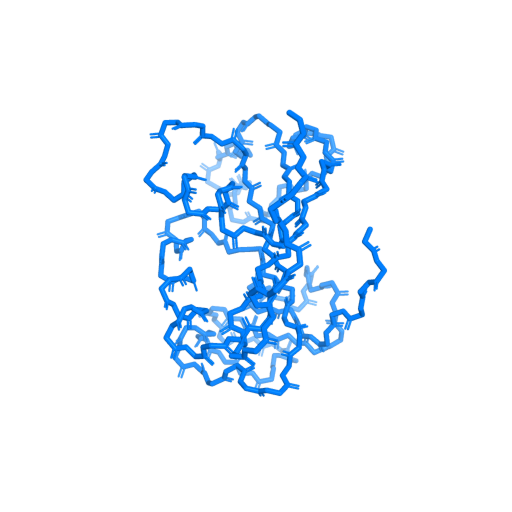? -2.646 -2.319 12.828 1.00 95.44 90 GLN A N 1
ATOM 732 C CA . GLN A 1 90 ? -1.523 -3.230 13.007 1.00 95.44 90 GLN A CA 1
ATOM 733 C C . GLN A 1 90 ? -0.484 -2.976 11.913 1.00 95.44 90 GLN A C 1
ATOM 735 O O . GLN A 1 90 ? -0.835 -2.661 10.778 1.00 95.44 90 GLN A O 1
ATOM 740 N N . SER A 1 91 ? 0.793 -3.204 12.214 1.00 96.06 91 SER A N 1
ATOM 741 C CA . SER A 1 91 ? 1.872 -3.190 11.225 1.00 96.06 91 SER A CA 1
ATOM 742 C C . SER A 1 91 ? 2.770 -4.426 11.341 1.00 96.06 91 SER A C 1
ATOM 744 O O . SER A 1 91 ? 2.828 -5.080 12.386 1.00 96.06 91 SER A O 1
ATOM 746 N N . LEU A 1 92 ? 3.417 -4.793 10.235 1.00 96.06 92 LEU A N 1
ATOM 747 C CA . LEU A 1 92 ? 4.368 -5.897 10.143 1.00 96.06 92 LEU A CA 1
ATOM 748 C C . LEU A 1 92 ? 5.552 -5.482 9.268 1.00 96.06 92 LEU A C 1
ATOM 750 O O . LEU A 1 92 ? 5.395 -5.228 8.074 1.00 96.06 92 LEU A O 1
ATOM 754 N N . MET A 1 93 ? 6.746 -5.467 9.858 1.00 96.56 93 MET A N 1
ATOM 755 C CA . MET A 1 93 ? 7.994 -5.273 9.124 1.00 96.56 93 MET A CA 1
ATOM 756 C C . MET A 1 93 ? 8.231 -6.463 8.194 1.00 96.56 93 MET A C 1
ATOM 758 O O . MET A 1 93 ? 8.348 -7.587 8.677 1.00 96.56 93 MET A O 1
ATOM 762 N N . LEU A 1 94 ? 8.314 -6.223 6.885 1.00 96.00 94 LEU A N 1
ATOM 763 C CA . LEU A 1 94 ? 8.536 -7.295 5.914 1.00 96.00 94 LEU A CA 1
ATOM 764 C C . LEU A 1 94 ? 10.026 -7.548 5.668 1.00 96.00 94 LEU A C 1
ATOM 766 O O . LEU A 1 94 ? 10.430 -8.696 5.528 1.00 96.00 94 LEU A O 1
ATOM 770 N N . GLY A 1 95 ? 10.845 -6.494 5.650 1.00 97.75 95 GLY A N 1
ATOM 771 C CA . GLY A 1 95 ? 12.288 -6.608 5.428 1.00 97.75 95 GLY A CA 1
ATOM 772 C C . GLY A 1 95 ? 12.860 -5.420 4.667 1.00 97.75 95 GLY A C 1
ATOM 773 O O . GLY A 1 95 ? 12.189 -4.396 4.486 1.00 97.75 95 GLY A O 1
ATOM 774 N N . TRP A 1 96 ? 14.113 -5.538 4.232 1.00 97.88 96 TRP A N 1
ATOM 775 C CA . TRP A 1 96 ? 14.721 -4.544 3.355 1.00 97.88 96 TRP A CA 1
ATOM 776 C C . TRP A 1 96 ? 14.214 -4.704 1.924 1.00 97.88 96 TRP A C 1
ATOM 778 O O . TRP A 1 96 ? 14.054 -5.811 1.421 1.00 97.88 96 TRP A O 1
ATOM 788 N N . SER A 1 97 ? 13.982 -3.584 1.245 1.00 97.06 97 SER A N 1
ATOM 789 C CA . SER A 1 97 ? 13.449 -3.555 -0.120 1.00 97.06 97 SER A CA 1
ATOM 790 C C . SER A 1 97 ? 14.239 -4.422 -1.108 1.00 97.06 97 SER A C 1
ATOM 792 O O . SER A 1 97 ? 13.647 -5.147 -1.896 1.00 97.06 97 SER A O 1
ATOM 794 N N . ASN A 1 98 ? 15.570 -4.422 -1.023 1.00 95.81 98 ASN A N 1
ATOM 795 C CA . ASN A 1 98 ? 16.449 -5.227 -1.879 1.00 95.81 98 ASN A CA 1
ATOM 796 C C . ASN A 1 98 ? 16.456 -6.729 -1.550 1.00 95.81 98 ASN A C 1
ATOM 798 O O . ASN A 1 98 ? 17.073 -7.491 -2.286 1.00 95.81 98 ASN A O 1
ATOM 802 N N . GLU A 1 99 ? 15.846 -7.139 -0.441 1.00 96.69 99 GLU A N 1
ATOM 803 C CA . GLU A 1 99 ? 15.741 -8.542 -0.028 1.00 96.69 99 GLU A CA 1
ATOM 804 C C . GLU A 1 99 ? 14.367 -9.128 -0.364 1.00 96.69 99 GLU A C 1
ATOM 806 O O . GLU A 1 99 ? 14.254 -10.336 -0.548 1.00 96.69 99 GLU A O 1
ATOM 811 N N . ILE A 1 100 ? 13.325 -8.288 -0.423 1.00 95.25 100 ILE A N 1
ATOM 812 C CA . ILE A 1 100 ? 11.935 -8.752 -0.530 1.00 95.25 100 ILE A CA 1
ATOM 813 C C . ILE A 1 100 ? 11.208 -8.303 -1.802 1.00 95.25 100 ILE A C 1
ATOM 815 O O . ILE A 1 100 ? 10.128 -8.819 -2.087 1.00 95.25 100 ILE A O 1
ATOM 819 N N . LEU A 1 101 ? 11.725 -7.299 -2.522 1.00 94.50 101 LEU A N 1
ATOM 820 C CA . LEU A 1 101 ? 11.109 -6.796 -3.749 1.00 94.50 101 LEU A CA 1
ATOM 821 C C . LEU A 1 101 ? 11.903 -7.235 -4.974 1.00 94.50 101 LEU A C 1
ATOM 823 O O . LEU A 1 101 ? 13.119 -7.081 -5.037 1.00 94.50 101 LEU A O 1
ATOM 827 N N . GLU A 1 102 ? 11.170 -7.660 -5.998 1.00 92.44 102 GLU A N 1
ATOM 828 C CA . GLU A 1 102 ? 11.710 -7.929 -7.325 1.00 92.44 102 GLU A CA 1
ATOM 829 C C . GLU A 1 102 ? 11.528 -6.704 -8.240 1.00 92.44 102 GLU A C 1
ATOM 831 O O . GLU A 1 102 ? 10.432 -6.126 -8.299 1.00 92.44 102 GLU A O 1
ATOM 836 N N . PRO A 1 103 ? 12.562 -6.268 -8.984 1.00 90.50 103 PRO A N 1
ATOM 837 C CA . PRO A 1 103 ? 12.424 -5.178 -9.943 1.00 90.50 103 PRO A CA 1
ATOM 838 C C . PRO A 1 103 ? 11.433 -5.517 -11.064 1.00 90.50 103 PRO A C 1
ATOM 840 O O . PRO A 1 103 ? 11.636 -6.435 -11.855 1.00 90.50 103 PRO A O 1
ATOM 843 N N . GLY A 1 104 ? 10.375 -4.715 -11.200 1.00 86.88 104 GLY A N 1
ATOM 844 C CA . GLY A 1 104 ? 9.446 -4.842 -12.324 1.00 86.88 104 GLY A CA 1
ATOM 845 C C . GLY A 1 104 ? 10.087 -4.478 -13.672 1.00 86.88 104 GLY A C 1
ATOM 846 O O . GLY A 1 104 ? 11.010 -3.663 -13.749 1.00 86.88 104 GLY A O 1
ATOM 847 N N . THR A 1 105 ? 9.537 -4.995 -14.775 1.00 86.06 105 THR A N 1
ATOM 848 C CA . THR A 1 105 ? 10.067 -4.786 -16.140 1.00 86.06 105 THR A CA 1
ATOM 849 C C . THR A 1 105 ? 10.258 -3.309 -16.504 1.00 86.06 105 THR A C 1
ATOM 851 O O . THR A 1 105 ? 11.224 -2.952 -17.176 1.00 86.06 105 THR A O 1
ATOM 854 N N . SER A 1 106 ? 9.353 -2.430 -16.061 1.00 84.56 106 SER A N 1
ATOM 855 C CA . SER A 1 106 ? 9.451 -0.980 -16.295 1.00 84.56 106 SER A CA 1
ATOM 856 C C . SER A 1 106 ? 10.642 -0.343 -15.567 1.00 84.56 106 SER A C 1
ATOM 858 O O . SER A 1 106 ? 11.330 0.493 -16.152 1.00 84.56 106 SER A O 1
ATOM 860 N N . LEU A 1 107 ? 10.923 -0.758 -14.322 1.00 90.06 107 LEU A N 1
ATOM 861 C CA . LEU A 1 107 ? 12.083 -0.277 -13.560 1.00 90.06 107 LEU A CA 1
ATOM 862 C C . LEU A 1 107 ? 13.381 -0.677 -14.265 1.00 90.06 107 LEU A C 1
ATOM 864 O O . LEU A 1 107 ? 14.228 0.182 -14.505 1.00 90.06 107 LEU A O 1
ATOM 868 N N . ILE A 1 108 ? 13.478 -1.944 -14.683 1.00 91.88 108 ILE A N 1
ATOM 869 C CA . ILE A 1 108 ? 14.639 -2.483 -15.406 1.00 91.88 108 ILE A CA 1
ATOM 870 C C . ILE A 1 108 ? 14.869 -1.710 -16.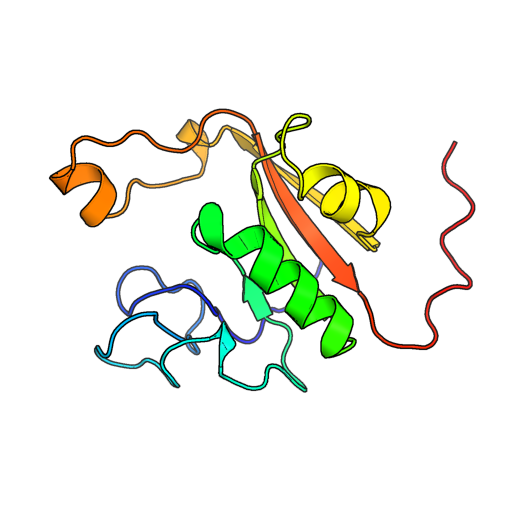711 1.00 91.88 108 ILE A C 1
ATOM 872 O O . ILE A 1 108 ? 15.962 -1.198 -16.941 1.00 91.88 108 ILE A O 1
ATOM 876 N N . LYS A 1 109 ? 13.828 -1.548 -17.542 1.00 92.12 109 LYS A N 1
ATOM 877 C CA . LYS A 1 109 ? 13.923 -0.827 -18.826 1.00 92.12 109 LYS A CA 1
ATOM 878 C C . LYS A 1 109 ? 14.365 0.629 -18.672 1.00 92.12 10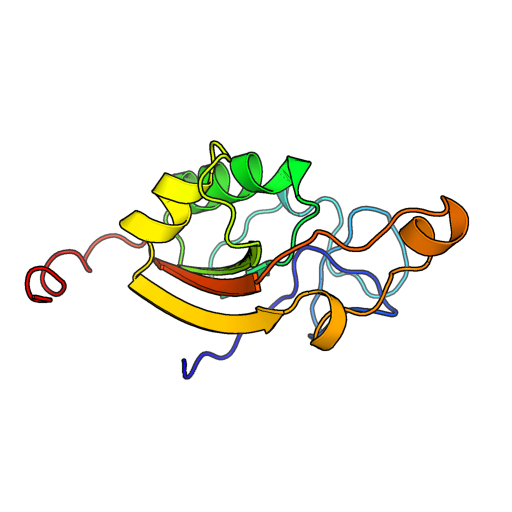9 LYS A C 1
ATOM 880 O O . LYS A 1 109 ? 14.995 1.168 -19.575 1.00 92.12 109 LYS A O 1
ATOM 885 N N . LYS A 1 110 ? 14.019 1.269 -17.553 1.00 92.62 110 LYS A N 1
ATOM 886 C CA . LYS A 1 110 ? 14.378 2.663 -17.254 1.00 92.62 110 LYS A CA 1
ATOM 887 C C . LYS A 1 110 ? 15.670 2.797 -16.442 1.00 92.62 110 LYS A C 1
ATOM 889 O O . LYS A 1 110 ? 16.011 3.914 -16.065 1.00 92.62 110 LYS A O 1
ATOM 894 N N . ASN A 1 111 ? 16.366 1.693 -16.160 1.00 93.50 111 ASN A N 1
ATOM 895 C CA . ASN A 1 111 ? 17.541 1.655 -15.286 1.00 93.50 111 ASN A CA 1
ATOM 896 C C . ASN A 1 111 ? 17.292 2.331 -13.918 1.00 93.50 111 ASN A C 1
ATOM 898 O O . ASN A 1 111 ? 18.136 3.054 -13.386 1.00 93.50 111 ASN A O 1
ATOM 902 N N . LEU A 1 112 ? 16.089 2.136 -13.371 1.00 92.44 112 LEU A N 1
ATOM 903 C CA . LEU A 1 112 ? 15.684 2.661 -12.071 1.00 92.44 112 LEU A CA 1
ATOM 904 C C . LEU A 1 112 ? 15.949 1.627 -10.978 1.00 92.44 112 LEU A C 1
ATOM 906 O O . LEU A 1 112 ? 15.819 0.422 -11.189 1.00 92.44 112 LEU A O 1
ATOM 910 N N . LYS A 1 113 ? 16.284 2.115 -9.784 1.00 92.88 113 LYS A N 1
ATOM 911 C CA . LYS A 1 113 ? 16.499 1.277 -8.601 1.00 92.88 113 LYS A CA 1
ATOM 912 C C . LYS A 1 113 ? 15.192 1.059 -7.843 1.00 92.88 113 LYS A C 1
ATOM 914 O O . LYS A 1 113 ? 14.281 1.883 -7.912 1.00 92.88 113 LYS A O 1
ATOM 919 N N . LEU A 1 114 ? 15.136 -0.037 -7.088 1.00 94.19 114 LEU A N 1
ATOM 920 C CA . LEU A 1 114 ? 14.095 -0.251 -6.087 1.00 94.19 114 LEU A CA 1
ATOM 921 C C . LEU A 1 114 ? 14.096 0.892 -5.057 1.00 94.19 114 LEU A C 1
ATOM 923 O O . LEU A 1 114 ? 15.153 1.481 -4.796 1.00 94.19 114 LEU A O 1
ATOM 927 N N . PRO A 1 115 ? 12.937 1.208 -4.455 1.00 93.44 115 PRO A N 1
ATOM 928 C CA . PRO A 1 115 ? 12.882 2.182 -3.374 1.00 93.44 115 PRO A CA 1
ATOM 929 C C . PRO A 1 115 ? 13.791 1.729 -2.223 1.00 93.44 115 PRO A C 1
ATOM 931 O O . PRO A 1 115 ? 13.719 0.566 -1.838 1.00 93.44 115 PRO A O 1
ATOM 934 N N . PRO A 1 116 ? 14.663 2.586 -1.669 1.00 95.38 116 PRO A N 1
ATOM 935 C CA . PRO A 1 116 ? 15.545 2.187 -0.576 1.00 95.38 116 PRO A CA 1
ATOM 936 C C . PRO A 1 116 ? 14.787 1.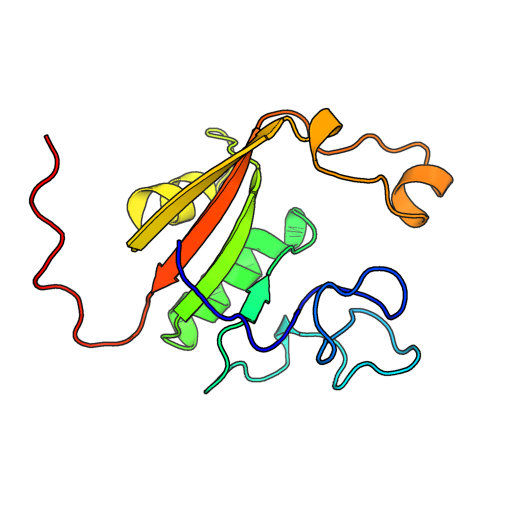940 0.736 1.00 95.38 116 PRO A C 1
ATOM 938 O O . PRO A 1 116 ? 13.677 2.425 0.940 1.00 95.38 116 PRO A O 1
ATOM 941 N N . GLY A 1 117 ? 15.443 1.269 1.681 1.00 96.25 117 GLY A N 1
ATOM 942 C CA . GLY A 1 117 ? 14.967 1.155 3.059 1.00 96.25 117 GLY A CA 1
ATOM 943 C C . GLY A 1 117 ? 14.057 -0.041 3.317 1.00 96.25 117 GLY A C 1
ATOM 944 O O . GLY A 1 117 ? 13.979 -0.979 2.524 1.00 96.25 117 GLY A O 1
ATOM 945 N N . LYS A 1 118 ? 13.420 -0.020 4.489 1.00 97.50 118 LYS A N 1
ATOM 946 C CA . LYS A 1 118 ? 12.549 -1.100 4.954 1.00 97.50 118 LYS A CA 1
ATOM 947 C C . LYS A 1 118 ? 11.153 -0.960 4.364 1.00 97.50 118 LYS A C 1
ATOM 949 O O . LYS A 1 118 ? 10.629 0.150 4.278 1.00 97.50 118 LYS A O 1
ATOM 954 N N . ILE A 1 119 ? 10.555 -2.087 4.012 1.00 97.94 119 ILE A N 1
ATOM 955 C CA . ILE A 1 119 ? 9.166 -2.189 3.579 1.00 97.94 119 ILE A CA 1
ATOM 956 C C . ILE A 1 119 ? 8.339 -2.757 4.733 1.00 97.94 119 ILE A C 1
ATOM 958 O O . ILE A 1 119 ? 8.762 -3.682 5.434 1.00 97.94 119 ILE A O 1
ATOM 962 N N . CYS A 1 120 ? 7.154 -2.194 4.929 1.00 97.31 120 CYS A N 1
ATOM 963 C CA . CYS A 1 120 ? 6.228 -2.583 5.978 1.00 97.31 120 CYS A CA 1
ATOM 964 C C . CYS A 1 120 ? 4.837 -2.824 5.379 1.00 97.31 120 CYS A C 1
ATOM 966 O O . CYS A 1 120 ? 4.426 -2.146 4.435 1.00 97.31 120 CYS A O 1
ATOM 968 N N . CYS A 1 121 ? 4.125 -3.796 5.939 1.00 97.12 121 CYS A N 1
ATOM 969 C CA . CYS A 1 121 ? 2.701 -3.991 5.719 1.00 97.12 121 CYS A CA 1
ATOM 970 C C . CYS A 1 121 ? 1.931 -3.287 6.839 1.00 97.12 121 CYS A C 1
ATOM 972 O O . CYS A 1 121 ? 2.171 -3.563 8.0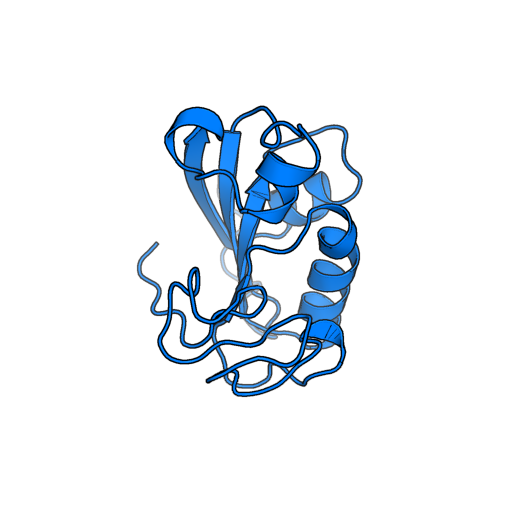14 1.00 97.12 121 CYS A O 1
ATOM 974 N N . PHE A 1 122 ? 0.983 -2.428 6.485 1.00 97.31 122 PHE A N 1
ATOM 975 C CA . PHE A 1 122 ? 0.093 -1.728 7.405 1.00 97.31 122 PHE A CA 1
ATOM 976 C C . PHE A 1 122 ? -1.342 -2.199 7.180 1.00 97.31 122 PHE A C 1
ATOM 978 O O . PHE A 1 122 ? -1.840 -2.172 6.056 1.00 97.31 122 PHE A O 1
ATOM 985 N N . LEU A 1 123 ? -2.010 -2.623 8.248 1.00 96.88 123 LEU A N 1
ATOM 986 C CA . LEU A 1 123 ? -3.453 -2.814 8.263 1.00 96.88 123 LEU A CA 1
ATOM 987 C C . LEU A 1 123 ? -4.099 -1.479 8.627 1.00 96.88 123 LEU A C 1
ATOM 989 O O . LEU A 1 123 ? -4.018 -1.046 9.776 1.00 96.88 123 LEU A O 1
ATOM 993 N N . MET A 1 124 ? -4.748 -0.849 7.658 1.00 94.88 124 MET A N 1
ATOM 994 C CA . MET A 1 124 ? -5.567 0.338 7.877 1.00 94.88 124 MET A CA 1
ATOM 995 C C . MET A 1 124 ? -7.003 -0.119 8.118 1.00 94.88 124 MET A C 1
ATOM 997 O O . MET A 1 124 ? -7.533 -0.864 7.300 1.00 94.88 124 MET A O 1
ATOM 1001 N N . ASP A 1 125 ? -7.638 0.315 9.204 1.00 91.94 125 ASP A N 1
ATOM 1002 C CA . ASP A 1 125 ? -9.054 0.035 9.466 1.00 91.94 125 ASP A CA 1
ATOM 1003 C C . ASP A 1 125 ? -9.791 1.343 9.743 1.00 91.94 125 ASP A C 1
ATOM 1005 O O . ASP A 1 125 ? -9.576 1.987 10.768 1.00 91.94 125 ASP A O 1
ATOM 1009 N N . ARG A 1 126 ? -10.627 1.756 8.788 1.00 89.81 126 ARG A N 1
ATOM 1010 C CA . ARG A 1 126 ? -11.425 2.990 8.852 1.00 89.81 126 ARG A CA 1
ATOM 1011 C C . ARG A 1 126 ? -12.914 2.736 9.031 1.00 89.81 126 ARG A C 1
ATOM 1013 O O . ARG A 1 126 ? -13.703 3.670 8.889 1.00 89.81 126 ARG A O 1
ATOM 1020 N N . ARG A 1 127 ? -13.319 1.495 9.307 1.00 87.38 127 ARG A N 1
ATOM 1021 C CA . ARG A 1 127 ? -14.734 1.178 9.518 1.00 87.38 127 ARG A CA 1
ATOM 1022 C C . ARG A 1 127 ? -15.222 1.829 10.821 1.00 87.38 127 ARG A C 1
ATOM 1024 O O . ARG A 1 127 ? -14.502 1.797 11.820 1.00 87.38 127 ARG A O 1
ATOM 1031 N N . PRO A 1 128 ? -16.440 2.393 10.849 1.00 80.31 128 PRO A N 1
ATOM 1032 C CA . PRO A 1 128 ? -16.999 2.955 12.074 1.00 80.31 128 PRO A CA 1
ATOM 1033 C C . PRO A 1 128 ? -17.201 1.860 13.139 1.00 80.31 128 PRO A C 1
ATOM 1035 O O . PRO A 1 128 ? -17.693 0.777 12.824 1.00 80.31 128 PRO A O 1
ATOM 1038 N N . GLY A 1 129 ? -16.844 2.153 14.398 1.00 71.75 129 GLY A N 1
ATOM 1039 C CA . GLY A 1 129 ? -17.150 1.298 15.559 1.00 71.75 129 GLY A CA 1
ATOM 1040 C C . GLY A 1 129 ? -15.993 0.497 16.176 1.00 71.75 129 GLY A C 1
ATOM 1041 O O . GLY A 1 129 ? -16.261 -0.400 16.969 1.00 71.75 129 GLY A O 1
ATOM 1042 N N . ARG A 1 130 ? -14.723 0.789 15.850 1.00 58.97 130 ARG A N 1
ATOM 1043 C CA . ARG A 1 130 ? -13.548 0.088 16.422 1.00 58.97 130 ARG A CA 1
ATOM 1044 C C . ARG A 1 130 ? -12.654 0.948 17.334 1.00 58.97 130 ARG A C 1
ATOM 1046 O O . ARG A 1 130 ? -11.595 0.486 17.747 1.00 58.97 130 ARG A O 1
ATOM 1053 N N . GLU A 1 131 ? -13.064 2.172 17.674 1.00 52.12 131 GLU A N 1
ATOM 1054 C CA . GLU A 1 131 ? -12.241 3.116 18.459 1.00 52.12 131 GLU A CA 1
ATOM 1055 C C . GLU A 1 131 ? -12.094 2.780 19.960 1.00 52.12 131 GLU A C 1
ATOM 1057 O O . GLU A 1 131 ? -11.331 3.445 20.650 1.00 52.12 131 GLU A O 1
ATOM 1062 N N . GLU A 1 132 ? -12.713 1.721 20.491 1.00 45.41 132 GLU A N 1
ATOM 1063 C CA . GLU A 1 132 ? -12.678 1.438 21.942 1.00 45.41 132 GLU A CA 1
ATOM 1064 C C . GLU A 1 132 ? -11.484 0.588 22.439 1.00 45.41 132 GLU A C 1
ATOM 1066 O O . GLU A 1 132 ? -11.478 0.168 23.591 1.00 45.41 132 GLU A O 1
ATOM 1071 N N . GLY A 1 133 ? -10.455 0.307 21.625 1.00 45.47 133 GLY A N 1
ATOM 1072 C CA . GLY A 1 133 ? -9.495 -0.765 21.965 1.00 45.47 133 GLY A CA 1
ATOM 1073 C C . GLY A 1 133 ? -7.991 -0.489 21.918 1.00 45.47 133 GLY A C 1
ATOM 1074 O O . GLY A 1 133 ? -7.236 -1.431 22.149 1.00 45.47 133 GLY A O 1
ATOM 1075 N N . LEU A 1 134 ? -7.510 0.712 21.577 1.00 48.41 134 LEU A N 1
ATOM 1076 C CA . LEU A 1 134 ? -6.071 0.899 21.287 1.00 48.41 134 LEU A CA 1
ATOM 1077 C C . LEU A 1 134 ? -5.342 1.951 22.127 1.00 48.41 134 LEU A C 1
ATOM 1079 O O . LEU A 1 134 ? -4.171 2.226 21.869 1.00 48.41 134 LEU A O 1
ATOM 1083 N N . GLN A 1 135 ? -5.961 2.461 23.190 1.00 42.22 135 GLN A N 1
ATOM 1084 C CA . GLN A 1 135 ? -5.261 3.299 24.163 1.00 42.22 135 GLN A CA 1
ATOM 1085 C C . GLN A 1 135 ? -4.614 2.450 25.264 1.00 42.22 135 GLN A C 1
ATOM 1087 O O . GLN A 1 135 ? -4.971 2.566 26.423 1.00 42.22 135 GLN A O 1
ATOM 1092 N N . GLU A 1 136 ? -3.672 1.581 24.893 1.00 43.38 136 GLU A N 1
ATOM 1093 C CA . GLU A 1 136 ? -2.687 1.019 25.827 1.00 43.38 136 GLU A CA 1
ATOM 1094 C C . GLU A 1 136 ? -1.551 0.351 25.042 1.00 43.38 136 GLU A C 1
ATOM 1096 O O . GLU A 1 136 ? -1.574 -0.851 24.780 1.00 43.38 136 GLU A O 1
ATOM 1101 N N . ARG A 1 137 ? -0.540 1.134 24.642 1.00 45.88 137 ARG A N 1
ATOM 1102 C CA . ARG A 1 137 ? 0.824 0.629 24.421 1.00 45.88 137 ARG A CA 1
ATOM 1103 C C . ARG A 1 137 ? 1.831 1.684 24.885 1.00 45.88 137 ARG A C 1
ATOM 1105 O O . ARG A 1 137 ? 1.757 2.825 24.446 1.00 45.88 137 ARG A O 1
ATOM 1112 N N . PHE A 1 138 ? 2.666 1.235 25.823 1.00 42.78 138 PHE A N 1
ATOM 1113 C CA . PHE A 1 138 ? 3.687 1.929 26.614 1.00 42.78 138 PHE A CA 1
ATOM 1114 C C . PHE A 1 138 ? 4.604 2.875 25.838 1.00 42.78 138 PHE A C 1
ATOM 1116 O O . PHE A 1 138 ? 4.999 2.514 24.705 1.00 42.78 138 PHE A O 1
#

Organism: NCBI:txid222440

Foldseek 3Di:
DPDDFAEEEDDDPVPGPHQEYEYCDDDPNHPYHDSLPDDCPPGAYEYEHDPVCLVSVLVNCQVNQAKYKYKDFQDPPDPCNCVQPVQFPDKDWPFWQVVPPDDDPVCVVVVHDTDGHTIMITIGGRHPDDPPPPPDDD

Radius of gyration: 15.25 Å; chains: 1; bounding box: 35×28×47 Å

Secondary structure (DSSP, 8-state):
------EESS--TTT-SSSSBEESS--SS-SEE-GGGS--TT--EEE---GGGHHHHHHHHHHTT-EEEEEEE--TTSTTHHHHHHHEEEEEEEEEHHHH-PPPHHHHHTTPPPPPSEEEEEEEE--TT-TTS-----

Sequence (138 aa):
MNLNPTIDLFSQHFNNLLPRFMSTIRGLGEIAIDALNQTWKRELPWIHPPIPLLPAVLKKIREEQMEAMIIAPLWPGQIWYTELVNENAQSLMLGWSNEILEPGTSLIKKNLKLPPGKICCFLMDRRPGREEGLQERF

pLDDT: mean 90.29, std 12.24, range [42.22, 97.94]

InterPro domains:
  IPR052055 Hepadnavirus polymerase/reverse transcriptase [PTHR33050] (2-90)